Protein AF-A0A417WXA9-F1 (afdb_monomer)

Solvent-accessible surface area (backbone atoms only — not comparable to full-atom values): 5622 Å² total; per-residue (Å²): 113,46,82,84,68,68,55,88,74,87,68,75,92,51,60,43,77,52,69,59,47,46,62,89,45,50,68,56,57,52,48,47,65,71,68,48,93,47,52,71,38,66,48,64,81,51,40,79,81,70,39,59,69,64,37,34,54,47,49,53,50,52,50,52,53,51,50,54,51,34,54,55,46,22,67,74,70,73,45,80,77,71,58,71,72,74,60,71,61,42,74,89

Mean predicted aligned error: 3.63 Å

Radius of gyration: 14.87 Å; Cα contacts (8 Å, |Δi|>4): 82; chains: 1; bounding box: 25×40×33 Å

Sequence (92 aa):
MHLLLNQKTLYPAGYNRVLGFRKSAGALLKEIKRRSSLPLITKAADAPRLLTGDALAAFESDIQASLFYETVRSHKTGTPFVHEYTKKLVLL

pLDDT: mean 92.81, std 4.59, range [69.0, 97.5]

Foldseek 3Di:
DCVVLVPPDDFDAQAAEQQADEPVCVVVVVVCCVPPPHHYPQALVCLVVRDDDRNSVVSVSVQSVVQVVQVVVCVVPVNDRDRSRRDHHHYD

Nearest PDB structures (foldseek):
  2p0m-assembly1_A  TM=7.492E-01  e=6.691E+00  Oryctolagus cuniculus

Structure (mmCIF, N/CA/C/O backbone):
data_AF-A0A417WXA9-F1
#
_entry.id   AF-A0A417WXA9-F1
#
loop_
_atom_site.group_PDB
_atom_site.id
_atom_site.type_symbol
_atom_site.label_atom_id
_atom_site.label_alt_id
_atom_site.label_comp_id
_atom_site.label_asym_id
_atom_site.label_entity_id
_atom_site.label_seq_id
_atom_site.pdbx_PDB_ins_code
_atom_site.Cartn_x
_atom_site.Cartn_y
_atom_site.Cartn_z
_atom_site.occupancy
_atom_site.B_iso_or_equiv
_atom_site.auth_seq_id
_atom_site.auth_comp_id
_atom_site.auth_asym_id
_atom_site.auth_atom_id
_atom_site.pdbx_PDB_model_num
ATOM 1 N N . MET A 1 1 ? -6.435 18.506 -6.136 1.00 69.00 1 MET A N 1
ATOM 2 C CA . MET A 1 1 ? -5.563 17.935 -5.081 1.00 69.00 1 MET A CA 1
ATOM 3 C C . MET A 1 1 ? -4.069 18.033 -5.414 1.00 69.00 1 MET A C 1
ATOM 5 O O . MET A 1 1 ? -3.279 18.134 -4.488 1.00 69.00 1 MET A O 1
ATOM 9 N N . HIS A 1 2 ? -3.670 18.087 -6.695 1.00 79.19 2 HIS A N 1
ATOM 10 C CA . HIS A 1 2 ? -2.259 18.143 -7.122 1.00 79.19 2 HIS A CA 1
ATOM 11 C C . HIS A 1 2 ? -1.423 19.295 -6.537 1.00 79.19 2 HIS A C 1
ATOM 13 O O . HIS A 1 2 ? -0.255 19.081 -6.243 1.00 79.19 2 HIS A O 1
ATOM 19 N N . LEU A 1 3 ? -2.010 20.477 -6.296 1.00 84.56 3 LEU A N 1
ATOM 20 C CA . LEU A 1 3 ? -1.308 21.598 -5.648 1.00 84.56 3 LEU A CA 1
ATOM 21 C C . LEU A 1 3 ? -0.871 21.271 -4.211 1.00 84.56 3 LEU A C 1
ATOM 23 O O . LEU A 1 3 ? 0.246 21.593 -3.829 1.00 84.56 3 LEU A O 1
ATOM 27 N N . LEU A 1 4 ? -1.725 20.594 -3.434 1.00 85.38 4 LEU A N 1
ATOM 28 C CA . LEU A 1 4 ? -1.426 20.232 -2.041 1.00 85.38 4 LEU A CA 1
ATOM 29 C C . LEU A 1 4 ? -0.346 19.149 -1.947 1.00 85.38 4 LEU A C 1
ATOM 31 O O . LEU A 1 4 ? 0.455 19.154 -1.020 1.00 85.38 4 LEU A O 1
ATOM 35 N N . LEU A 1 5 ? -0.327 18.228 -2.911 1.00 85.25 5 LEU A N 1
ATOM 36 C CA . LEU A 1 5 ? 0.647 17.136 -2.969 1.00 85.25 5 LEU A CA 1
ATOM 37 C C . LEU A 1 5 ? 1.897 17.494 -3.784 1.00 85.25 5 LEU A C 1
ATOM 39 O O . LEU A 1 5 ? 2.797 16.670 -3.897 1.00 85.25 5 LEU A O 1
ATOM 43 N N . ASN A 1 6 ? 1.955 18.703 -4.358 1.00 86.44 6 ASN A N 1
ATOM 44 C CA . ASN A 1 6 ? 2.990 19.133 -5.304 1.00 86.44 6 ASN A CA 1
ATOM 45 C C . ASN A 1 6 ? 3.234 18.107 -6.435 1.00 86.44 6 ASN A C 1
ATOM 47 O O . ASN A 1 6 ? 4.362 17.864 -6.862 1.00 86.44 6 ASN A O 1
ATOM 51 N N . GLN A 1 7 ? 2.160 17.482 -6.920 1.00 84.44 7 GLN A N 1
ATOM 52 C CA . GLN A 1 7 ? 2.243 16.431 -7.927 1.00 84.44 7 GLN A CA 1
ATOM 53 C C . GLN A 1 7 ? 2.243 17.051 -9.327 1.00 84.44 7 GLN A C 1
ATOM 55 O O . GLN A 1 7 ? 1.224 17.564 -9.786 1.00 84.44 7 GLN A O 1
ATOM 60 N N . LYS A 1 8 ? 3.401 17.012 -9.992 1.00 82.31 8 LYS A N 1
ATOM 61 C CA . LYS A 1 8 ? 3.612 17.588 -11.335 1.00 82.31 8 LYS A CA 1
ATOM 62 C C . LYS A 1 8 ? 3.595 16.548 -12.456 1.00 82.31 8 LYS A C 1
ATOM 64 O O . LYS A 1 8 ? 3.432 16.910 -13.616 1.00 82.31 8 LYS A O 1
ATOM 69 N N . THR A 1 9 ? 3.745 15.276 -12.097 1.00 83.50 9 THR A N 1
ATOM 70 C CA . THR A 1 9 ? 3.886 14.156 -13.030 1.00 83.50 9 THR A CA 1
ATOM 71 C C . THR A 1 9 ? 2.727 13.184 -12.851 1.00 83.50 9 THR A C 1
ATOM 73 O O . THR A 1 9 ? 2.327 12.881 -11.722 1.00 83.50 9 THR A O 1
ATOM 76 N N . LEU A 1 10 ? 2.195 12.693 -13.969 1.00 84.12 10 LEU A N 1
ATOM 77 C CA . LEU A 1 10 ? 1.244 11.590 -13.988 1.00 84.12 10 LEU A CA 1
ATOM 78 C C . LEU A 1 10 ? 2.010 10.293 -14.243 1.00 84.12 10 LEU A C 1
ATOM 80 O O . LEU A 1 10 ? 2.712 10.184 -15.246 1.00 84.12 10 LEU A O 1
ATOM 84 N N . TYR A 1 11 ? 1.857 9.319 -13.352 1.00 84.88 11 TYR A N 1
ATOM 85 C CA . TYR A 1 11 ? 2.491 8.014 -13.500 1.00 84.88 11 TYR A CA 1
ATOM 86 C C . TYR A 1 11 ? 1.502 7.009 -14.102 1.00 84.88 11 TYR A C 1
ATOM 88 O O . TYR A 1 11 ? 0.342 6.974 -13.678 1.00 84.88 11 TYR A O 1
ATOM 96 N N . PRO A 1 12 ? 1.920 6.176 -15.069 1.00 86.31 12 PRO A N 1
ATOM 97 C CA . PRO A 1 12 ? 1.120 5.035 -15.494 1.00 86.31 12 PRO A CA 1
ATOM 98 C C . PRO A 1 12 ? 1.004 4.003 -14.359 1.00 86.31 12 PRO A C 1
ATOM 100 O O . PRO A 1 12 ? 1.764 4.024 -13.390 1.00 86.31 12 PRO A O 1
ATOM 103 N N . ALA A 1 13 ? 0.061 3.065 -14.482 1.00 89.38 13 ALA A N 1
ATOM 104 C CA . ALA A 1 13 ? -0.115 2.001 -13.495 1.00 89.38 13 ALA A CA 1
ATOM 105 C C . ALA A 1 13 ? 1.134 1.100 -13.424 1.00 89.38 13 ALA A C 1
ATOM 107 O O . ALA A 1 13 ? 1.355 0.261 -14.295 1.00 89.38 13 ALA A O 1
ATOM 108 N N . GLY A 1 14 ? 1.946 1.286 -12.381 1.00 94.62 14 GLY A N 1
ATOM 109 C CA . GLY A 1 14 ? 3.194 0.543 -12.170 1.00 94.62 14 GLY A CA 1
ATOM 110 C C . GLY A 1 14 ? 3.096 -0.602 -11.161 1.00 94.62 14 GLY A C 1
ATOM 111 O O . GLY A 1 14 ? 4.027 -1.395 -11.044 1.00 94.62 14 GLY A O 1
ATOM 112 N N . TYR A 1 15 ? 1.996 -0.696 -10.410 1.00 96.56 15 TYR A N 1
ATOM 113 C CA . TYR A 1 15 ? 1.835 -1.676 -9.338 1.00 96.56 15 TYR A CA 1
ATOM 114 C C . TYR A 1 15 ? 0.361 -1.884 -8.963 1.00 96.56 15 TYR A C 1
ATOM 116 O O . TYR A 1 15 ? -0.498 -1.059 -9.265 1.00 96.56 15 TYR A O 1
ATOM 124 N N . ASN A 1 16 ? 0.079 -2.980 -8.257 1.00 95.56 16 ASN A N 1
ATOM 125 C CA . ASN A 1 16 ? -1.238 -3.297 -7.708 1.00 95.56 16 ASN A CA 1
ATOM 126 C C . ASN A 1 16 ? -1.197 -3.227 -6.173 1.00 95.56 16 ASN A C 1
ATOM 128 O O . ASN A 1 16 ? -0.535 -4.046 -5.533 1.00 95.56 16 ASN A O 1
ATOM 132 N N . ARG A 1 17 ? -1.918 -2.284 -5.556 1.00 94.62 17 ARG A N 1
ATOM 133 C CA . ARG A 1 17 ? -2.051 -2.178 -4.090 1.00 94.62 17 ARG A CA 1
ATOM 134 C C . ARG A 1 17 ? -3.237 -2.989 -3.586 1.00 94.62 17 ARG A C 1
ATOM 136 O O . ARG A 1 17 ? -4.375 -2.718 -3.956 1.00 94.62 17 ARG A O 1
ATOM 143 N N . VAL A 1 18 ? -3.003 -3.929 -2.676 1.00 94.25 18 VAL A N 1
ATOM 144 C CA . VAL A 1 18 ? -4.102 -4.650 -2.016 1.00 94.25 18 VAL A CA 1
ATOM 145 C C . VAL A 1 18 ? -4.557 -3.861 -0.789 1.00 94.25 18 VAL A C 1
ATOM 147 O O . VAL A 1 18 ? -3.788 -3.692 0.153 1.00 94.25 18 VAL A O 1
ATOM 150 N N . LEU A 1 19 ? -5.804 -3.386 -0.798 1.00 94.12 19 LEU A N 1
ATOM 151 C CA . LEU A 1 19 ? -6.396 -2.614 0.308 1.00 94.12 19 LEU A CA 1
ATOM 152 C C . LEU A 1 19 ? -7.196 -3.486 1.283 1.00 94.12 19 LEU A C 1
ATOM 154 O O . LEU A 1 19 ? -7.232 -3.230 2.486 1.00 94.12 19 LEU A O 1
ATOM 158 N N . GLY A 1 20 ? -7.805 -4.552 0.771 1.00 94.00 20 GLY A N 1
ATOM 159 C CA . GLY A 1 20 ? -8.551 -5.516 1.563 1.00 94.00 20 GLY A CA 1
ATOM 160 C C . GLY A 1 20 ? -8.802 -6.796 0.782 1.00 94.00 20 GLY A C 1
ATOM 161 O O . GLY A 1 20 ? -8.736 -6.807 -0.448 1.00 94.00 20 GLY A O 1
ATOM 162 N N . PHE A 1 21 ? -9.054 -7.889 1.494 1.00 94.69 21 PHE A N 1
ATOM 163 C CA . PHE A 1 21 ? -9.302 -9.181 0.876 1.00 94.69 21 PHE A CA 1
ATOM 164 C C . PHE A 1 21 ? -10.144 -10.094 1.770 1.00 94.69 21 PHE A C 1
ATOM 166 O O . PHE A 1 21 ? -9.988 -10.092 2.988 1.00 94.69 21 PHE A O 1
ATOM 173 N N . ARG A 1 22 ? -11.029 -10.906 1.185 1.00 95.50 22 ARG A N 1
ATOM 174 C CA . ARG A 1 22 ? -11.775 -11.912 1.959 1.00 95.50 22 ARG A CA 1
ATOM 175 C C . ARG A 1 22 ? -10.869 -13.095 2.288 1.00 95.50 22 ARG A C 1
ATOM 177 O O . ARG A 1 22 ? -10.185 -13.598 1.396 1.00 95.50 22 ARG A O 1
ATOM 184 N N . LYS A 1 23 ? -10.901 -13.598 3.523 1.00 92.00 23 LYS A N 1
ATOM 185 C CA . LYS A 1 23 ? -10.124 -14.778 3.944 1.00 92.00 23 LYS A CA 1
ATOM 186 C C . LYS A 1 23 ? -10.467 -16.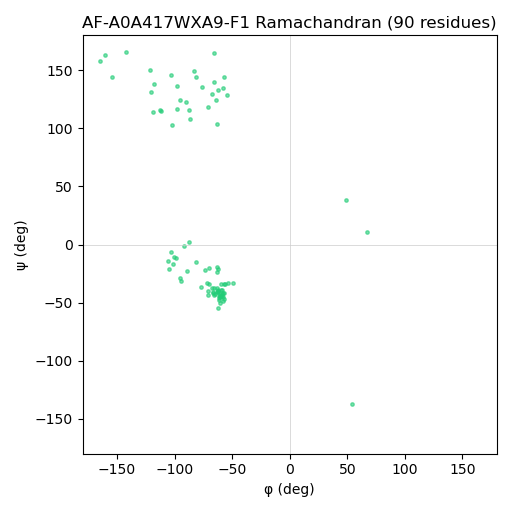000 3.095 1.00 92.00 23 LYS A C 1
ATOM 188 O O . LYS A 1 23 ? -9.568 -16.704 2.639 1.00 92.00 23 LYS A O 1
ATOM 193 N N . SER A 1 24 ? -11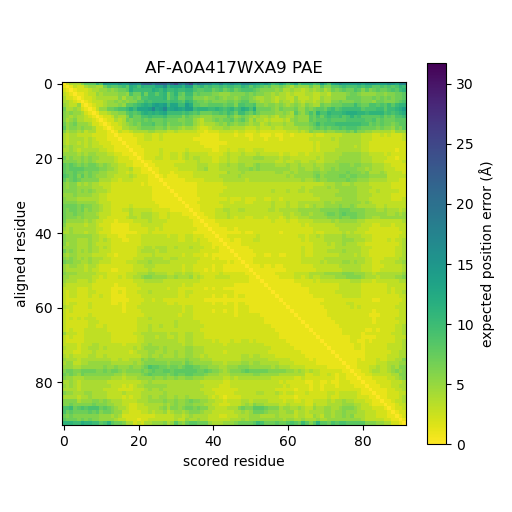.755 -16.196 2.810 1.00 95.69 24 SER A N 1
ATOM 194 C CA . SER A 1 24 ? -12.248 -17.283 1.955 1.00 95.69 24 SER A CA 1
ATOM 195 C C . SER A 1 24 ? -11.750 -17.197 0.511 1.00 95.69 24 SER A C 1
ATOM 197 O O . SER A 1 24 ? -11.660 -18.213 -0.170 1.00 95.69 24 SER A O 1
ATOM 199 N N . ALA A 1 25 ? -11.372 -16.008 0.041 1.00 94.69 25 ALA A N 1
ATOM 200 C CA . ALA A 1 25 ? -10.900 -15.809 -1.320 1.00 94.69 25 ALA A CA 1
ATOM 201 C C . ALA A 1 25 ? -9.389 -16.045 -1.475 1.00 94.69 25 ALA A C 1
ATOM 203 O O . ALA A 1 25 ? -8.877 -15.842 -2.570 1.00 94.69 25 ALA A O 1
ATOM 204 N N . GLY A 1 26 ? -8.640 -16.440 -0.435 1.00 92.25 26 GLY A N 1
ATOM 205 C CA . GLY A 1 26 ? -7.165 -16.453 -0.444 1.00 92.25 26 GLY A CA 1
ATOM 206 C C . GLY A 1 26 ? -6.507 -17.135 -1.658 1.00 92.25 26 GLY A C 1
ATOM 207 O O . GLY A 1 26 ? -5.471 -16.670 -2.138 1.00 92.25 26 GLY A O 1
ATOM 208 N N . ALA A 1 27 ? -7.137 -18.178 -2.211 1.00 95.12 27 ALA A N 1
ATOM 209 C CA . ALA A 1 27 ? -6.696 -18.832 -3.446 1.00 95.12 27 ALA A CA 1
ATOM 210 C C . ALA A 1 27 ? -6.670 -17.877 -4.657 1.00 95.12 27 ALA A C 1
ATOM 212 O O . ALA A 1 27 ? -5.720 -17.898 -5.438 1.00 95.12 27 ALA A O 1
ATOM 213 N N . LEU A 1 28 ? -7.657 -16.986 -4.771 1.00 95.56 28 LEU A N 1
ATOM 214 C CA . LEU A 1 28 ? -7.709 -15.953 -5.804 1.00 95.56 28 LEU A CA 1
ATOM 215 C C . LEU A 1 28 ? -6.560 -14.948 -5.650 1.00 95.56 28 LEU A C 1
ATOM 217 O O . LEU A 1 28 ? -5.917 -14.619 -6.641 1.00 95.56 28 LEU A O 1
ATOM 221 N N . LEU A 1 29 ? -6.239 -14.500 -4.428 1.00 94.06 29 LEU A N 1
ATOM 222 C CA . LEU A 1 29 ? -5.106 -13.582 -4.214 1.00 94.06 29 LEU A CA 1
ATOM 223 C C . LEU A 1 29 ? -3.779 -14.223 -4.623 1.00 94.06 29 LEU A C 1
ATOM 225 O O . LEU A 1 29 ? -2.927 -13.569 -5.225 1.00 94.06 29 LEU A O 1
ATOM 229 N N . LYS A 1 30 ? -3.614 -15.513 -4.310 1.00 94.25 30 LYS A N 1
ATOM 230 C CA . LYS A 1 30 ? -2.445 -16.290 -4.730 1.00 94.25 30 LYS A CA 1
ATOM 231 C C . LYS A 1 30 ? -2.340 -16.341 -6.253 1.00 94.25 30 LYS A C 1
ATOM 233 O O . LYS A 1 30 ? -1.247 -16.161 -6.786 1.00 94.25 30 LYS A O 1
ATOM 238 N N . GLU A 1 31 ? -3.460 -16.536 -6.941 1.00 96.81 31 GLU A N 1
ATOM 239 C CA . GLU A 1 31 ? -3.478 -16.607 -8.399 1.00 96.81 31 GLU A CA 1
ATOM 240 C C . GLU A 1 31 ? -3.229 -15.249 -9.063 1.00 96.81 31 GLU A C 1
ATOM 242 O O . GLU A 1 31 ? -2.447 -15.173 -10.010 1.00 96.81 31 GLU A O 1
ATOM 247 N N . ILE A 1 32 ? -3.791 -14.166 -8.515 1.00 95.19 32 ILE A N 1
ATOM 248 C CA . ILE A 1 32 ? -3.486 -12.792 -8.940 1.00 95.19 32 ILE A CA 1
ATOM 249 C C . ILE A 1 32 ? -1.988 -12.531 -8.792 1.00 95.19 32 ILE A C 1
ATOM 251 O O . ILE A 1 32 ? -1.347 -12.102 -9.744 1.00 95.19 32 ILE A O 1
ATOM 255 N N . LYS A 1 33 ? -1.394 -12.854 -7.637 1.00 93.25 33 LYS A N 1
ATOM 256 C CA . LYS A 1 33 ? 0.049 -12.679 -7.421 1.00 93.25 33 LYS A CA 1
ATOM 257 C C . LYS A 1 33 ? 0.895 -13.478 -8.419 1.00 93.25 33 LYS A C 1
ATOM 259 O O . LYS A 1 33 ? 1.971 -13.023 -8.786 1.00 93.25 33 LYS A O 1
ATOM 264 N N . ARG A 1 34 ? 0.431 -14.660 -8.837 1.00 95.50 34 ARG A N 1
ATOM 265 C CA . ARG A 1 34 ? 1.145 -15.536 -9.776 1.00 95.50 34 ARG A CA 1
ATOM 266 C C . ARG A 1 34 ? 1.050 -15.065 -11.228 1.00 95.50 34 ARG A C 1
ATOM 268 O O . ARG A 1 34 ? 2.001 -15.262 -11.973 1.00 95.50 34 ARG A O 1
ATOM 275 N N . ARG A 1 35 ? -0.097 -14.515 -11.638 1.00 96.62 35 ARG A N 1
ATOM 276 C CA . ARG A 1 35 ? -0.380 -14.175 -13.045 1.00 96.62 35 ARG A CA 1
ATOM 277 C C . ARG A 1 35 ? -0.320 -12.688 -13.373 1.00 96.62 35 ARG A C 1
ATOM 279 O O . ARG A 1 35 ? -0.326 -12.343 -14.549 1.00 96.62 35 ARG A O 1
ATOM 286 N N . SER A 1 36 ? -0.316 -11.817 -12.368 1.00 94.38 36 SER A N 1
ATOM 287 C CA . SER A 1 36 ? -0.260 -10.370 -12.572 1.00 94.38 36 SER A CA 1
ATOM 288 C C . SER A 1 36 ? 1.038 -9.974 -13.272 1.00 94.38 36 SER A C 1
ATOM 290 O O . SER A 1 36 ? 2.120 -10.378 -12.853 1.00 94.38 36 SER A O 1
ATOM 292 N N . SER A 1 37 ? 0.922 -9.140 -14.304 1.00 94.44 37 SER A N 1
ATOM 293 C CA . SER A 1 37 ? 2.062 -8.501 -14.969 1.00 94.44 37 SER A CA 1
ATOM 294 C C . SER A 1 37 ? 2.685 -7.385 -14.128 1.00 94.44 37 SER A C 1
ATOM 296 O O . SER A 1 37 ? 3.847 -7.047 -14.328 1.00 94.44 37 SER A O 1
ATOM 298 N N . LEU A 1 38 ? 1.927 -6.826 -13.176 1.00 95.12 38 LEU A N 1
ATOM 299 C CA . LEU A 1 38 ? 2.392 -5.783 -12.262 1.00 95.12 38 LEU A CA 1
ATOM 300 C C . LEU A 1 38 ? 2.703 -6.348 -10.866 1.00 95.12 38 LEU A C 1
ATOM 302 O O . LEU A 1 38 ? 1.979 -7.238 -10.396 1.00 95.12 38 LEU A O 1
ATOM 306 N N . PRO A 1 39 ? 3.711 -5.804 -10.157 1.00 95.44 39 PRO A N 1
ATOM 307 C CA . PRO A 1 39 ? 4.009 -6.175 -8.778 1.00 95.44 39 PRO A CA 1
ATOM 308 C C . PRO A 1 39 ? 2.812 -5.955 -7.847 1.00 95.44 39 PRO A C 1
ATOM 310 O O . PRO A 1 39 ? 2.164 -4.907 -7.869 1.00 95.44 39 PRO A O 1
ATOM 313 N N . LEU A 1 40 ? 2.534 -6.941 -6.994 1.00 95.38 40 LEU A N 1
ATOM 314 C CA . LEU A 1 40 ? 1.448 -6.882 -6.017 1.00 95.38 40 LEU A CA 1
ATOM 315 C C . LEU A 1 40 ? 1.976 -6.464 -4.639 1.00 95.38 40 LEU A C 1
ATOM 317 O O . LEU A 1 40 ? 2.738 -7.201 -4.010 1.00 95.38 40 LEU A O 1
ATOM 321 N N . ILE A 1 41 ? 1.522 -5.313 -4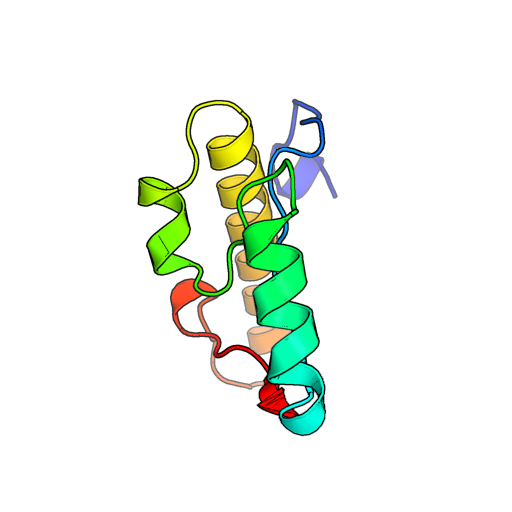.145 1.00 95.38 41 ILE A N 1
ATOM 322 C CA . ILE A 1 41 ? 1.921 -4.727 -2.864 1.00 95.38 41 ILE A CA 1
ATOM 323 C C . ILE A 1 41 ? 0.827 -4.983 -1.823 1.00 95.38 41 ILE A C 1
ATOM 325 O O . ILE A 1 41 ? -0.208 -4.316 -1.807 1.00 95.38 41 ILE A O 1
ATOM 329 N N . THR A 1 42 ? 1.058 -5.947 -0.931 1.00 92.50 42 THR A N 1
ATOM 330 C CA . THR A 1 42 ? 0.161 -6.255 0.202 1.00 92.50 42 THR A CA 1
ATOM 331 C C . THR A 1 42 ? 0.582 -5.571 1.500 1.00 92.50 42 THR A C 1
ATOM 333 O O . THR A 1 42 ? -0.262 -5.268 2.338 1.00 92.50 42 THR A O 1
ATOM 336 N N . LYS A 1 43 ? 1.883 -5.318 1.675 1.00 91.94 43 LYS A N 1
ATOM 337 C CA . LYS A 1 43 ? 2.450 -4.559 2.794 1.00 91.94 43 LYS A CA 1
ATOM 338 C C . LYS A 1 43 ? 3.188 -3.355 2.234 1.00 91.94 43 LYS A C 1
ATOM 340 O O . LYS A 1 43 ? 3.998 -3.505 1.326 1.00 91.94 43 LYS A O 1
ATOM 345 N N . ALA A 1 44 ? 2.936 -2.167 2.783 1.00 93.44 44 ALA A N 1
ATOM 346 C CA . ALA A 1 44 ? 3.631 -0.955 2.339 1.00 93.44 44 ALA A CA 1
ATOM 347 C C . ALA A 1 44 ? 5.149 -1.060 2.502 1.00 93.44 44 ALA A C 1
ATOM 349 O O . ALA A 1 44 ? 5.878 -0.661 1.606 1.00 93.44 44 ALA A O 1
ATOM 350 N N . ALA A 1 45 ? 5.612 -1.667 3.597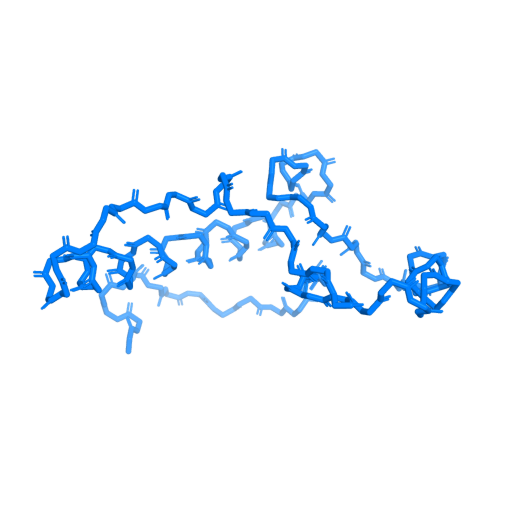 1.00 92.69 45 ALA A N 1
ATOM 351 C CA . ALA A 1 45 ? 7.036 -1.802 3.891 1.00 92.69 45 ALA A CA 1
ATOM 352 C C . ALA A 1 45 ? 7.812 -2.631 2.850 1.00 92.69 45 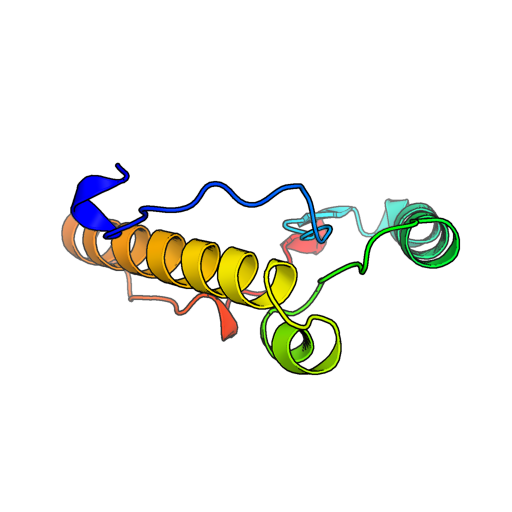ALA A C 1
ATOM 354 O O . ALA A 1 45 ? 9.023 -2.487 2.743 1.00 92.69 45 ALA A O 1
ATOM 355 N N . ASP A 1 46 ? 7.131 -3.478 2.070 1.00 93.62 46 ASP A N 1
ATOM 356 C CA . ASP A 1 46 ? 7.770 -4.257 1.005 1.00 93.62 46 ASP A CA 1
ATOM 357 C C . ASP A 1 46 ? 7.964 -3.447 -0.291 1.00 93.62 46 ASP A C 1
ATOM 359 O O . ASP A 1 46 ? 8.718 -3.877 -1.162 1.00 93.62 46 ASP A O 1
ATOM 363 N N . ALA A 1 47 ? 7.300 -2.295 -0.449 1.00 94.88 47 ALA A N 1
ATOM 364 C CA . ALA A 1 47 ? 7.290 -1.545 -1.705 1.00 94.88 47 ALA A CA 1
ATOM 365 C C . ALA A 1 47 ? 8.687 -1.110 -2.192 1.00 94.88 47 ALA A C 1
ATOM 367 O O . ALA A 1 47 ? 8.971 -1.369 -3.360 1.00 94.88 47 ALA A O 1
ATOM 368 N N . PRO A 1 48 ? 9.605 -0.589 -1.347 1.00 94.00 48 PRO A N 1
ATOM 369 C CA . PRO A 1 48 ? 10.953 -0.212 -1.796 1.00 94.00 48 PRO A CA 1
ATOM 370 C C . PRO A 1 48 ? 11.794 -1.387 -2.318 1.00 94.00 48 PRO A C 1
ATOM 372 O O . PRO A 1 48 ? 12.769 -1.186 -3.031 1.00 94.00 48 PRO A O 1
ATOM 375 N N . ARG A 1 49 ? 11.431 -2.628 -1.963 1.00 95.88 49 ARG A N 1
ATOM 376 C CA . ARG A 1 49 ? 12.088 -3.848 -2.456 1.00 95.88 49 ARG A CA 1
ATOM 377 C C . ARG A 1 49 ? 11.456 -4.375 -3.748 1.00 95.88 49 ARG A C 1
ATOM 379 O O . ARG A 1 49 ? 12.082 -5.158 -4.455 1.00 95.88 49 ARG A O 1
ATOM 386 N N . LEU A 1 50 ? 10.198 -4.024 -4.012 1.00 95.31 50 LEU A N 1
ATOM 387 C CA . LEU A 1 50 ? 9.398 -4.566 -5.116 1.00 95.31 50 LEU A CA 1
ATOM 388 C C . LEU A 1 50 ? 9.235 -3.589 -6.283 1.00 95.31 50 LEU A C 1
ATOM 390 O O . LEU A 1 50 ? 8.919 -4.031 -7.385 1.00 95.31 50 LEU A O 1
ATOM 394 N N . LEU A 1 51 ? 9.414 -2.290 -6.042 1.00 96.81 51 LEU A N 1
ATOM 395 C CA . LEU A 1 51 ? 9.215 -1.217 -7.010 1.00 96.81 51 LEU A CA 1
ATOM 396 C C . LEU A 1 51 ? 10.505 -0.420 -7.196 1.00 96.81 51 LEU A C 1
ATOM 398 O O . LEU A 1 51 ? 11.295 -0.267 -6.268 1.00 96.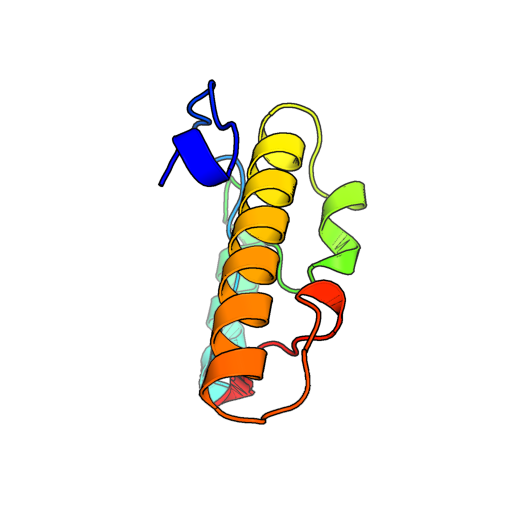81 51 LEU A O 1
ATOM 402 N N . THR A 1 52 ? 10.681 0.131 -8.392 1.00 94.94 52 THR A N 1
ATOM 403 C CA . THR A 1 52 ? 11.773 1.046 -8.741 1.00 94.94 52 THR A CA 1
ATOM 404 C C . THR A 1 52 ? 11.252 2.141 -9.677 1.00 94.94 52 THR A C 1
ATOM 406 O O . THR A 1 52 ? 10.151 2.025 -10.223 1.00 94.94 52 THR A O 1
ATOM 409 N N . GLY A 1 53 ? 12.028 3.216 -9.849 1.00 94.00 53 GLY A N 1
ATOM 410 C CA . GLY A 1 53 ? 11.708 4.310 -10.773 1.00 94.00 53 GLY A CA 1
ATOM 411 C C . GLY A 1 53 ? 10.321 4.918 -10.536 1.00 94.00 53 GLY A C 1
ATOM 412 O O . GLY A 1 53 ? 9.899 5.100 -9.393 1.00 94.00 53 GLY A O 1
ATOM 413 N N . ASP A 1 54 ? 9.600 5.181 -11.625 1.00 94.38 54 ASP A N 1
ATOM 414 C CA . ASP A 1 54 ? 8.277 5.816 -11.612 1.00 94.38 54 ASP A CA 1
ATOM 415 C C . ASP A 1 54 ? 7.242 5.066 -10.768 1.00 94.38 54 ASP A C 1
ATOM 417 O O . ASP A 1 54 ? 6.402 5.691 -10.128 1.00 94.38 54 ASP A O 1
ATOM 421 N N . ALA A 1 55 ? 7.303 3.731 -10.715 1.00 95.06 55 ALA A N 1
ATOM 422 C CA . ALA A 1 55 ? 6.365 2.948 -9.913 1.00 95.06 55 ALA A CA 1
ATOM 423 C C . ALA A 1 55 ? 6.576 3.173 -8.407 1.00 95.06 55 ALA A C 1
ATOM 425 O O . ALA A 1 55 ? 5.604 3.244 -7.653 1.00 95.06 55 ALA A O 1
ATOM 426 N N . LEU A 1 56 ? 7.834 3.311 -7.972 1.00 96.00 56 LEU A N 1
ATOM 427 C CA . LEU A 1 56 ? 8.156 3.638 -6.583 1.00 96.00 56 LEU A CA 1
ATOM 428 C C . LEU A 1 56 ? 7.779 5.090 -6.263 1.00 96.00 56 LEU A C 1
ATOM 430 O O . LEU A 1 56 ? 7.143 5.331 -5.242 1.00 96.00 56 LEU A O 1
ATOM 434 N N . ALA A 1 57 ? 8.077 6.032 -7.162 1.00 94.25 57 ALA A N 1
ATOM 435 C CA . ALA A 1 57 ? 7.702 7.437 -6.993 1.00 94.25 57 ALA A CA 1
ATOM 436 C C . ALA A 1 57 ? 6.174 7.632 -6.933 1.00 94.25 57 ALA A C 1
ATOM 438 O O . ALA A 1 57 ? 5.669 8.411 -6.122 1.00 94.25 57 ALA A O 1
ATOM 439 N N . ALA A 1 58 ? 5.420 6.887 -7.749 1.00 94.12 58 ALA A N 1
ATOM 440 C CA . ALA A 1 58 ? 3.962 6.852 -7.691 1.00 94.12 58 ALA A CA 1
ATOM 441 C C . ALA A 1 58 ? 3.471 6.335 -6.333 1.00 94.12 58 ALA A C 1
ATOM 443 O O . ALA A 1 58 ? 2.641 6.976 -5.692 1.00 94.12 58 ALA A O 1
ATOM 444 N N . PHE A 1 59 ? 4.038 5.221 -5.859 1.00 95.44 59 PHE A N 1
ATOM 445 C CA . PHE A 1 59 ? 3.708 4.662 -4.550 1.00 95.44 59 PHE A CA 1
ATOM 446 C C . PHE A 1 59 ? 3.994 5.649 -3.408 1.00 95.44 59 PHE A C 1
ATOM 448 O O . PHE A 1 59 ? 3.162 5.821 -2.523 1.00 95.44 59 PHE A O 1
ATOM 455 N N . GLU A 1 60 ? 5.137 6.335 -3.425 1.00 93.94 60 GLU A N 1
ATOM 456 C CA . GLU A 1 60 ? 5.485 7.352 -2.424 1.00 93.94 60 GLU A CA 1
ATOM 457 C C . GLU A 1 60 ? 4.519 8.544 -2.443 1.00 93.94 60 GLU A C 1
ATOM 459 O O . GLU A 1 60 ? 4.127 9.038 -1.382 1.00 93.94 60 GLU A O 1
ATOM 464 N N . SER A 1 61 ? 4.066 8.960 -3.629 1.00 93.44 61 SER A N 1
ATOM 465 C CA . SER A 1 61 ? 3.029 9.985 -3.769 1.00 93.44 61 SER A CA 1
ATOM 466 C C . SER A 1 61 ? 1.702 9.538 -3.143 1.00 93.44 61 SER A C 1
ATOM 468 O O . SER A 1 61 ? 1.073 10.312 -2.416 1.00 93.44 61 SER A O 1
ATOM 470 N N . ASP A 1 62 ? 1.322 8.271 -3.327 1.00 94.12 62 ASP A N 1
ATOM 471 C CA . ASP A 1 62 ? 0.134 7.692 -2.693 1.00 94.12 62 ASP A CA 1
ATOM 472 C C . ASP A 1 62 ? 0.276 7.619 -1.160 1.00 94.12 62 ASP A C 1
ATOM 474 O O . ASP A 1 62 ? -0.682 7.909 -0.432 1.00 94.12 62 ASP A O 1
ATOM 478 N N . ILE A 1 63 ? 1.476 7.316 -0.638 1.00 95.19 63 ILE A N 1
ATOM 479 C CA . ILE A 1 63 ? 1.763 7.404 0.804 1.00 95.19 63 ILE A CA 1
ATOM 480 C C . ILE A 1 63 ? 1.560 8.840 1.296 1.00 95.19 63 ILE A C 1
ATOM 482 O O . ILE A 1 63 ? 0.841 9.046 2.275 1.00 95.19 63 ILE A O 1
ATOM 486 N N . GLN A 1 64 ? 2.142 9.837 0.627 1.00 94.38 64 GLN A N 1
ATOM 487 C CA . GLN A 1 64 ? 2.011 11.244 1.017 1.00 94.38 64 GLN A CA 1
ATOM 488 C C . GLN A 1 64 ? 0.544 11.694 1.025 1.00 94.38 64 GLN A C 1
ATOM 490 O O . GLN A 1 64 ? 0.103 12.354 1.970 1.00 94.38 64 GLN A O 1
ATOM 495 N N . ALA A 1 65 ? -0.231 11.294 0.013 1.00 94.25 65 ALA A N 1
ATOM 496 C CA . ALA A 1 65 ? -1.662 11.568 -0.055 1.00 94.25 65 ALA A CA 1
ATOM 497 C C . ALA A 1 65 ? -2.424 10.954 1.131 1.00 94.25 65 ALA A C 1
ATOM 499 O O . ALA A 1 65 ? -3.245 11.632 1.758 1.00 94.25 65 ALA A O 1
ATOM 500 N N . SER A 1 66 ? -2.114 9.699 1.480 1.00 94.75 66 SER A N 1
ATOM 501 C CA . SER A 1 66 ? -2.698 9.010 2.636 1.00 94.75 66 SER A CA 1
ATOM 502 C C . SER A 1 66 ? -2.373 9.722 3.949 1.00 94.75 66 SER A C 1
ATOM 504 O O . SER A 1 66 ? -3.272 9.934 4.763 1.00 94.75 66 SER A O 1
ATOM 506 N N . LEU A 1 67 ? -1.122 10.153 4.150 1.00 95.00 67 LEU A N 1
ATOM 507 C CA . LEU A 1 67 ? -0.712 10.855 5.371 1.00 95.00 67 LEU A CA 1
ATOM 508 C C . LEU A 1 67 ? -1.382 12.224 5.492 1.00 95.00 67 LEU A C 1
ATOM 510 O O . LEU A 1 67 ? -1.857 12.568 6.570 1.00 95.00 67 LEU A O 1
ATOM 514 N N . PHE A 1 68 ? -1.496 12.974 4.395 1.00 94.75 68 PHE A N 1
ATOM 515 C CA . PHE A 1 68 ? -2.199 14.256 4.404 1.00 94.75 68 PHE A CA 1
ATOM 516 C C . PHE A 1 68 ? -3.676 14.089 4.781 1.00 94.75 68 PHE A C 1
ATOM 518 O O . PHE A 1 68 ? -4.202 14.812 5.631 1.00 94.75 68 PHE A O 1
ATOM 525 N N . TYR A 1 69 ? -4.345 13.100 4.182 1.00 95.12 69 TYR A N 1
ATOM 526 C CA . TYR A 1 69 ? -5.721 12.767 4.535 1.00 95.12 69 TYR A CA 1
ATOM 527 C C . TYR A 1 69 ? -5.842 12.353 6.008 1.00 95.12 69 TYR A C 1
ATOM 529 O O . TYR A 1 69 ? -6.739 12.820 6.712 1.00 95.12 69 TYR A O 1
ATOM 537 N N . GLU A 1 70 ? -4.928 11.505 6.479 1.00 96.25 70 GLU A N 1
ATOM 538 C CA . GLU A 1 70 ? -4.873 11.028 7.858 1.00 96.25 70 GLU A CA 1
ATOM 539 C C . GLU A 1 70 ? -4.743 12.187 8.850 1.00 96.25 70 GLU A C 1
ATOM 541 O O . GLU A 1 70 ? -5.507 12.224 9.808 1.00 96.25 70 GLU A O 1
ATOM 546 N N . THR A 1 71 ? -3.861 13.159 8.592 1.00 95.38 71 THR A N 1
ATOM 547 C CA . THR A 1 71 ? -3.684 14.352 9.435 1.00 95.38 71 THR A CA 1
ATOM 548 C C . THR A 1 71 ? -4.983 15.139 9.588 1.00 95.38 71 THR A C 1
ATOM 550 O O . THR A 1 71 ? -5.370 15.502 10.700 1.00 95.38 71 THR A O 1
ATOM 553 N N . VAL A 1 72 ? -5.690 15.388 8.481 1.00 95.81 72 VAL A N 1
ATOM 554 C CA . VAL A 1 72 ? -6.969 16.110 8.524 1.00 95.81 72 VAL A CA 1
ATOM 555 C C . VAL A 1 72 ? -8.024 15.285 9.257 1.00 95.81 72 VAL A C 1
ATOM 557 O O . VAL A 1 72 ? -8.778 15.835 10.061 1.00 95.81 72 VAL A O 1
ATOM 560 N N . ARG A 1 73 ? -8.082 13.971 9.006 1.00 96.50 73 ARG A N 1
ATOM 561 C CA . ARG A 1 73 ? -9.040 13.077 9.660 1.00 96.50 73 ARG A CA 1
ATOM 562 C C . ARG A 1 73 ? -8.807 13.033 11.166 1.00 96.50 73 ARG A C 1
ATOM 564 O O . ARG A 1 73 ? -9.737 13.340 11.900 1.00 96.50 73 ARG A O 1
ATOM 571 N N . SER A 1 74 ? -7.589 12.721 11.615 1.00 97.06 74 SER A N 1
ATOM 572 C CA . SER A 1 74 ? -7.237 12.605 13.035 1.00 97.06 74 SER A CA 1
ATOM 573 C C . SER A 1 74 ? -7.542 13.889 13.798 1.00 97.06 74 SER A C 1
ATOM 575 O O . SER A 1 74 ? -8.113 13.841 14.884 1.00 97.06 74 SER A O 1
ATOM 577 N N . HIS A 1 75 ? -7.241 15.043 13.196 1.00 96.75 75 HIS A N 1
ATOM 578 C CA .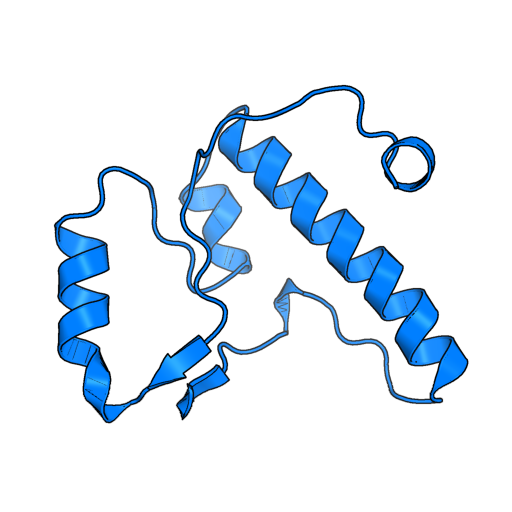 HIS A 1 75 ? -7.558 16.338 13.785 1.00 96.75 75 HIS A CA 1
ATOM 579 C C . HIS A 1 75 ? -9.072 16.579 13.882 1.00 96.75 75 HIS A C 1
ATOM 581 O O . HIS A 1 75 ? -9.558 17.059 14.900 1.00 96.75 75 HIS A O 1
ATOM 587 N N . LYS A 1 76 ? -9.839 16.254 12.833 1.00 97.50 76 LYS A N 1
ATOM 588 C CA . LYS A 1 76 ? -11.293 16.487 12.809 1.00 97.50 76 LYS A CA 1
ATOM 589 C C . LYS A 1 76 ? -12.082 15.547 13.719 1.00 97.50 76 LYS A C 1
ATOM 591 O O . LYS A 1 76 ? -13.122 15.953 14.225 1.00 97.50 76 LYS A O 1
ATOM 596 N N . THR A 1 77 ? -11.639 14.304 13.888 1.00 96.88 77 THR A N 1
ATOM 597 C CA . THR A 1 77 ? -12.386 13.272 14.629 1.00 96.88 77 THR A CA 1
ATOM 598 C C . THR A 1 77 ? -11.839 13.009 16.028 1.00 96.88 77 THR A C 1
ATOM 600 O O . THR A 1 77 ? -12.430 12.222 16.761 1.00 96.88 77 THR A O 1
ATOM 603 N N . GLY A 1 78 ? -10.698 13.604 16.396 1.00 95.69 78 GLY A N 1
ATOM 604 C CA . GLY A 1 78 ? -10.012 13.327 17.662 1.00 95.69 78 GLY A CA 1
ATOM 605 C C . GLY A 1 78 ? -9.435 11.909 17.760 1.00 95.69 78 GLY A C 1
ATOM 606 O O . GLY A 1 78 ? -9.033 11.478 18.838 1.00 95.69 78 GLY A O 1
ATOM 607 N N . THR A 1 79 ? -9.400 11.155 16.656 1.00 95.44 79 THR A N 1
ATOM 608 C CA . THR A 1 79 ? -8.832 9.800 16.636 1.00 95.44 79 THR A CA 1
ATOM 609 C C . THR A 1 79 ? -7.314 9.854 16.465 1.00 95.44 79 THR A C 1
ATOM 611 O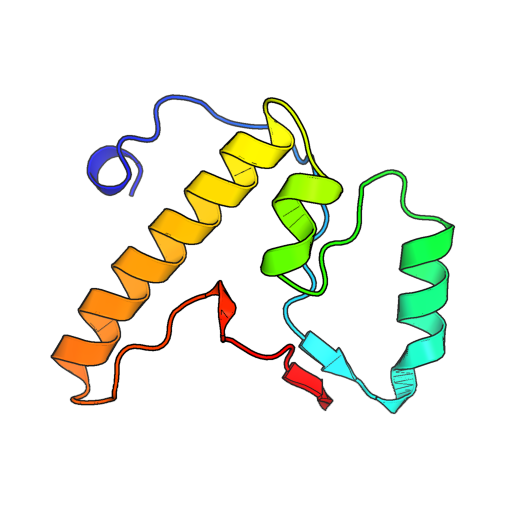 O . THR A 1 79 ? -6.836 10.737 15.750 1.00 95.44 79 THR A O 1
ATOM 614 N N . PRO A 1 80 ? -6.545 8.892 17.009 1.00 95.62 80 PRO A N 1
ATOM 615 C CA . PRO A 1 80 ? -5.098 8.846 16.815 1.00 95.62 80 PRO A CA 1
ATOM 616 C C . PRO A 1 80 ? -4.700 8.802 15.335 1.00 95.62 80 PRO A C 1
ATOM 618 O O . PRO A 1 80 ? -5.363 8.152 14.526 1.00 95.62 80 PRO A O 1
ATOM 621 N N . PHE A 1 81 ? -3.594 9.46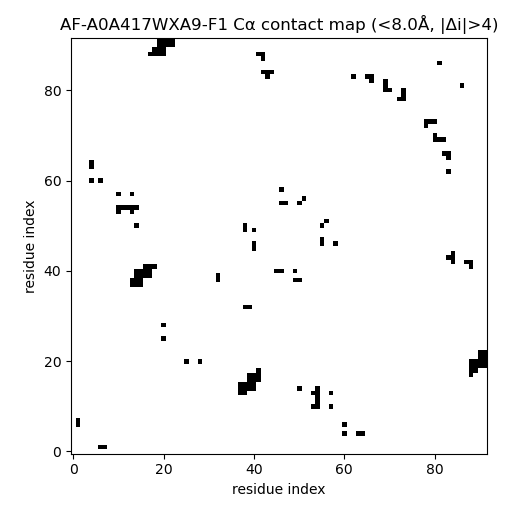6 15.000 1.00 96.31 81 PHE A N 1
ATOM 622 C CA . PHE A 1 81 ? -2.977 9.376 13.680 1.00 96.31 81 PHE A CA 1
ATOM 623 C C . PHE A 1 81 ? -2.407 7.971 13.452 1.00 96.31 81 PHE A C 1
ATOM 625 O O . PHE A 1 81 ? -1.636 7.467 14.272 1.00 96.31 81 PHE A O 1
ATOM 632 N N . VAL A 1 82 ? -2.742 7.350 12.320 1.00 94.44 82 VAL A N 1
ATOM 633 C CA . VAL A 1 82 ? -2.231 6.031 11.930 1.00 94.44 82 VAL A CA 1
ATOM 634 C C . VAL A 1 82 ? -1.456 6.125 10.621 1.00 94.44 82 VAL A C 1
ATOM 636 O O . VAL A 1 82 ? -2.018 6.361 9.550 1.00 94.44 82 VAL A O 1
ATOM 639 N N . HIS A 1 83 ? -0.151 5.866 10.691 1.00 94.50 83 HIS A N 1
ATOM 640 C CA . HIS A 1 83 ? 0.711 5.879 9.515 1.00 94.50 83 HIS A CA 1
ATOM 641 C C . HIS A 1 83 ? 0.348 4.755 8.528 1.00 94.50 83 HIS A C 1
ATOM 643 O O . HIS A 1 83 ? 0.133 3.610 8.908 1.00 94.50 83 HIS A O 1
ATOM 649 N N . GLU A 1 84 ? 0.380 5.043 7.225 1.00 91.25 84 GLU A N 1
ATOM 650 C CA . GLU A 1 84 ? 0.118 4.055 6.166 1.00 91.25 84 GLU A CA 1
ATOM 651 C C . GLU A 1 84 ? 0.980 2.772 6.255 1.00 91.25 84 GLU A C 1
ATOM 653 O O . GLU A 1 84 ? 0.485 1.688 5.956 1.00 91.25 84 GLU A O 1
ATOM 658 N N . TYR A 1 85 ? 2.234 2.843 6.729 1.00 93.00 85 TYR A N 1
ATOM 659 C CA . TYR A 1 85 ? 3.089 1.661 6.915 1.00 93.00 85 TYR A CA 1
ATOM 660 C C . TYR A 1 85 ? 2.640 0.740 8.055 1.00 93.00 85 TYR A C 1
ATOM 662 O O . TYR A 1 85 ? 3.006 -0.435 8.061 1.00 93.00 85 TYR A O 1
ATOM 670 N N . THR A 1 86 ? 1.846 1.244 9.003 1.00 91.25 86 THR A N 1
ATOM 671 C CA . THR A 1 86 ? 1.328 0.458 10.131 1.00 91.25 86 THR A CA 1
ATOM 672 C C . THR A 1 86 ? -0.104 -0.020 9.903 1.00 91.25 86 THR A C 1
ATOM 674 O O . THR A 1 86 ? -0.574 -0.906 10.625 1.00 91.25 86 THR A O 1
ATOM 677 N N . LYS A 1 87 ? -0.795 0.497 8.875 1.00 89.44 87 LYS A N 1
ATOM 678 C CA . LYS A 1 87 ? -2.127 0.021 8.495 1.00 89.44 87 LYS A CA 1
ATOM 679 C C . LYS A 1 87 ? -2.050 -1.430 8.029 1.00 89.44 87 LYS A C 1
ATOM 681 O O . LYS A 1 87 ? -1.301 -1.793 7.122 1.00 89.44 87 LYS A O 1
ATOM 686 N N . LYS A 1 88 ? -2.844 -2.278 8.679 1.00 87.62 88 LYS A N 1
ATOM 687 C CA . LYS A 1 88 ? -2.962 -3.693 8.330 1.00 87.62 88 LYS A CA 1
ATOM 688 C C . LYS A 1 88 ? -3.919 -3.848 7.155 1.00 87.62 88 LYS A C 1
ATOM 690 O O . LYS A 1 88 ? -4.932 -3.157 7.084 1.00 87.62 88 LYS A O 1
ATOM 695 N N . LEU A 1 89 ? -3.612 -4.802 6.279 1.00 88.75 89 LEU A N 1
ATOM 696 C CA . LEU A 1 89 ? -4.535 -5.246 5.242 1.00 88.75 89 LEU A CA 1
ATOM 697 C C . LEU A 1 89 ? -5.868 -5.658 5.881 1.00 88.75 89 LEU A C 1
ATOM 699 O O . LEU A 1 89 ? -5.882 -6.465 6.814 1.00 88.75 89 LEU A O 1
ATOM 703 N N . VAL A 1 90 ? -6.976 -5.128 5.366 1.00 92.50 90 VAL A N 1
ATOM 704 C CA . VAL A 1 90 ? -8.311 -5.489 5.850 1.00 92.50 90 VAL A CA 1
ATOM 705 C C . VAL A 1 90 ? -8.628 -6.913 5.400 1.00 92.50 90 VAL A C 1
ATOM 707 O O . VAL A 1 90 ? -8.686 -7.188 4.203 1.00 92.50 90 VAL A O 1
ATOM 710 N N . LEU A 1 91 ? -8.829 -7.825 6.351 1.00 89.56 91 LEU A N 1
ATOM 711 C CA . LEU A 1 91 ? -9.216 -9.207 6.074 1.00 89.56 91 LEU A CA 1
ATOM 712 C C . LEU A 1 91 ? -10.632 -9.468 6.581 1.00 89.56 91 LEU A C 1
ATOM 714 O O . LEU A 1 91 ? -10.858 -9.416 7.790 1.00 89.56 91 LEU A O 1
ATOM 718 N N . LEU A 1 92 ? -11.544 -9.761 5.651 1.00 87.44 92 LEU A N 1
ATOM 719 C CA . LEU A 1 92 ? -12.961 -10.044 5.918 1.00 87.44 92 LEU A CA 1
ATOM 720 C C . LEU A 1 92 ? -13.240 -11.548 5.936 1.00 87.44 92 LEU A C 1
ATOM 722 O O . LEU A 1 92 ? -12.756 -12.248 5.015 1.00 87.44 92 LEU A O 1
#

Secondary structure (DSSP, 8-state):
-HHHHT---PPP---EE--EE-GGGHHHHHHHHHH-SSPEESSGGGHHHH--HHHHHHHHHHHHHHHHHHHHHHHHH-PPP--TTTPPPEE-